Protein AF-R0ESX8-F1 (afdb_monomer_lite)

Sequence (32 aa):
LWFKENCNPYEDEILPAAPAELVTELAWRYVF

Radius of gyration: 11.18 Å; chains: 1; bounding box: 18×17×28 Å

Secondary structure (DSSP, 8-state):
-HHHHH--TTT-SSPPPPPHHHHHHHHHHHT-

Structure (mmCIF, N/CA/C/O backbone):
data_AF-R0ESX8-F1
#
_entry.id   AF-R0ESX8-F1
#
loop_
_atom_site.group_PDB
_atom_site.id
_atom_site.type_symbol
_atom_site.label_atom_id
_atom_site.label_alt_id
_atom_site.label_comp_id
_atom_site.label_asym_id
_atom_site.label_entity_id
_atom_site.label_seq_id
_atom_site.pdbx_PDB_ins_code
_atom_site.Cartn_x
_atom_site.Cartn_y
_atom_site.Cartn_z
_atom_site.occupancy
_atom_site.B_iso_or_equiv
_atom_site.auth_seq_id
_atom_site.auth_comp_id
_atom_site.auth_asym_id
_atom_site.auth_atom_id
_atom_site.pdbx_PDB_model_num
ATOM 1 N N . LEU A 1 1 ? 7.291 -2.729 5.308 1.00 77.19 1 LEU A N 1
ATOM 2 C CA . LEU A 1 1 ? 6.266 -1.765 4.809 1.00 77.19 1 LEU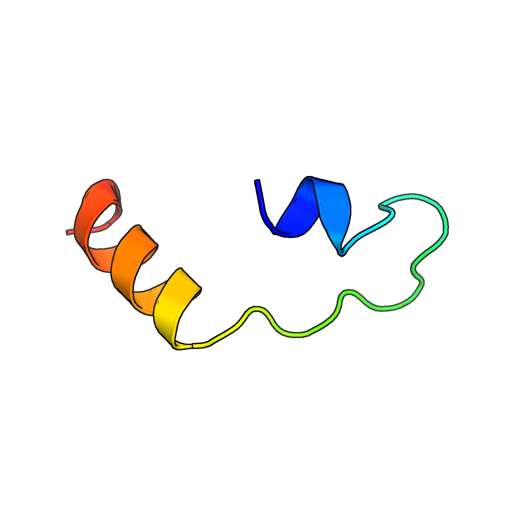 A CA 1
ATOM 3 C C . LEU A 1 1 ? 5.586 -2.473 3.656 1.00 77.19 1 LEU A C 1
ATOM 5 O O . LEU A 1 1 ? 6.267 -2.691 2.668 1.00 77.19 1 LEU A O 1
ATOM 9 N N . TRP A 1 2 ? 4.326 -2.891 3.800 1.00 86.81 2 TRP A N 1
ATOM 10 C CA . TRP A 1 2 ? 3.650 -3.817 2.875 1.00 86.81 2 TRP A CA 1
ATOM 11 C C . TRP A 1 2 ? 3.902 -3.502 1.388 1.00 86.81 2 TRP A C 1
ATOM 13 O O . TRP A 1 2 ? 4.366 -4.366 0.655 1.00 86.81 2 TRP A O 1
ATOM 23 N N . PHE A 1 3 ? 3.761 -2.239 0.976 1.00 86.69 3 PHE A N 1
ATOM 24 C CA . PHE A 1 3 ? 4.020 -1.799 -0.402 1.00 86.69 3 PHE A CA 1
ATOM 25 C C . PHE A 1 3 ? 5.454 -2.039 -0.897 1.00 86.69 3 PHE A C 1
ATOM 27 O O . PHE A 1 3 ? 5.647 -2.343 -2.060 1.00 86.69 3 PHE A O 1
ATOM 34 N N . LYS A 1 4 ? 6.473 -1.944 -0.037 1.00 85.44 4 LYS A N 1
ATOM 35 C CA . LYS A 1 4 ? 7.874 -2.189 -0.424 1.00 85.44 4 LYS A CA 1
ATOM 36 C C . LYS A 1 4 ? 8.151 -3.670 -0.720 1.00 85.44 4 LYS A C 1
ATOM 38 O O . LYS A 1 4 ? 9.076 -3.978 -1.456 1.00 85.44 4 LYS A O 1
ATOM 43 N N . GLU A 1 5 ? 7.396 -4.568 -0.095 1.00 88.44 5 GLU A N 1
ATOM 44 C CA . GLU A 1 5 ? 7.569 -6.022 -0.225 1.00 88.44 5 GLU A CA 1
ATOM 45 C C . GLU A 1 5 ? 6.615 -6.635 -1.255 1.00 88.44 5 GLU A C 1
ATOM 47 O O . GLU A 1 5 ? 6.892 -7.713 -1.766 1.00 88.44 5 GLU A O 1
ATOM 52 N N . ASN A 1 6 ? 5.502 -5.955 -1.551 1.00 87.50 6 ASN A N 1
ATOM 53 C CA . ASN A 1 6 ? 4.421 -6.466 -2.398 1.00 87.50 6 ASN A CA 1
ATOM 54 C C . ASN A 1 6 ? 4.211 -5.646 -3.678 1.00 87.50 6 ASN A C 1
ATOM 56 O O . ASN A 1 6 ? 3.340 -5.996 -4.469 1.00 87.50 6 ASN A O 1
ATOM 60 N N . CYS A 1 7 ? 4.960 -4.557 -3.874 1.00 89.62 7 CYS A N 1
ATOM 61 C CA . CYS A 1 7 ? 4.897 -3.756 -5.091 1.00 89.62 7 CYS A CA 1
ATOM 62 C C . CYS A 1 7 ? 6.304 -3.414 -5.590 1.00 89.62 7 CYS A C 1
ATOM 64 O O . CYS A 1 7 ? 7.131 -2.880 -4.842 1.00 89.62 7 CYS A O 1
ATOM 66 N N . ASN A 1 8 ? 6.553 -3.668 -6.869 1.00 88.00 8 ASN A N 1
ATOM 67 C CA . ASN A 1 8 ? 7.703 -3.178 -7.604 1.00 88.00 8 ASN A CA 1
ATOM 68 C C . ASN A 1 8 ? 7.285 -1.987 -8.490 1.00 88.00 8 ASN A C 1
ATOM 70 O O . ASN A 1 8 ? 6.674 -2.186 -9.536 1.00 88.00 8 ASN A O 1
ATOM 74 N N . PRO A 1 9 ? 7.654 -0.742 -8.140 1.00 82.81 9 PRO A N 1
ATOM 75 C CA . PRO A 1 9 ? 7.215 0.454 -8.863 1.00 82.81 9 PRO A CA 1
ATOM 76 C C . PRO A 1 9 ? 7.722 0.556 -10.311 1.00 82.81 9 PRO A C 1
ATOM 78 O O . PRO A 1 9 ? 7.266 1.435 -11.037 1.00 82.81 9 PRO A O 1
ATOM 81 N N . TYR A 1 10 ? 8.676 -0.287 -10.719 1.00 85.31 10 TYR A N 1
ATOM 82 C CA . TYR A 1 10 ? 9.247 -0.268 -12.069 1.00 85.31 10 TYR A CA 1
ATOM 83 C C . TYR A 1 10 ? 8.812 -1.444 -12.943 1.00 85.31 10 TYR A C 1
ATOM 85 O O . TYR A 1 10 ? 8.899 -1.347 -14.163 1.00 85.31 10 TYR A O 1
ATOM 93 N N . GLU A 1 11 ? 8.375 -2.543 -12.332 1.00 85.44 11 GLU A N 1
ATOM 94 C CA . GLU A 1 11 ? 8.002 -3.772 -13.045 1.00 85.44 11 GLU A CA 1
ATOM 95 C C . GLU A 1 11 ? 6.494 -4.038 -12.988 1.00 85.44 11 GLU A C 1
ATOM 97 O O . GLU A 1 11 ? 5.961 -4.698 -13.878 1.00 85.44 11 GLU A O 1
ATOM 102 N N . ASP A 1 12 ? 5.790 -3.493 -11.992 1.00 87.56 12 ASP A N 1
ATOM 103 C CA . ASP A 1 12 ? 4.350 -3.682 -11.862 1.00 87.56 12 ASP A CA 1
ATOM 104 C C . ASP A 1 12 ? 3.595 -2.710 -12.779 1.00 87.56 12 ASP A C 1
ATOM 106 O O . ASP A 1 12 ? 3.499 -1.512 -12.507 1.00 87.56 12 ASP A O 1
ATOM 110 N N . GLU A 1 13 ? 2.991 -3.236 -13.849 1.00 88.31 13 GLU A N 1
ATOM 111 C CA . GLU A 1 13 ? 2.074 -2.466 -14.707 1.00 88.31 13 GLU A CA 1
ATOM 112 C C . GLU A 1 13 ? 0.798 -2.045 -13.961 1.00 88.31 13 GLU A C 1
ATOM 114 O O . GLU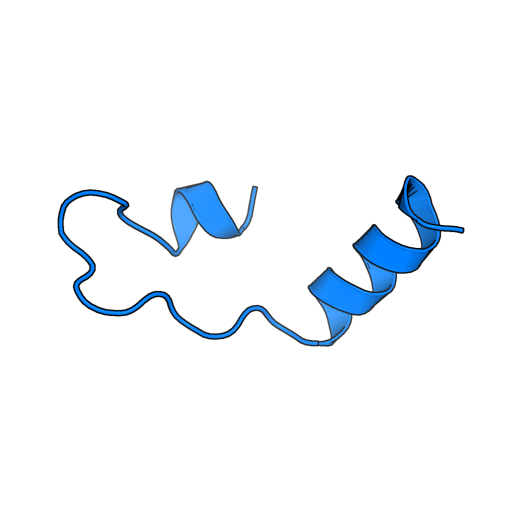 A 1 13 ? 0.200 -1.010 -14.261 1.00 88.31 13 GLU A O 1
ATOM 119 N N . ILE A 1 14 ? 0.369 -2.850 -12.982 1.00 87.75 14 ILE A N 1
ATOM 120 C CA . ILE A 1 14 ? -0.810 -2.598 -12.154 1.00 87.75 14 ILE A CA 1
ATOM 121 C C . ILE A 1 14 ? -0.457 -2.898 -10.702 1.00 87.75 14 ILE A C 1
ATOM 123 O O . ILE A 1 14 ? -0.064 -4.012 -10.361 1.00 87.75 14 ILE A O 1
ATOM 127 N N . LEU A 1 15 ? -0.659 -1.909 -9.834 1.00 84.88 15 LEU A N 1
ATOM 128 C CA . LEU A 1 15 ? -0.461 -2.080 -8.402 1.00 84.88 15 LEU A CA 1
ATOM 129 C C . LEU A 1 15 ? -1.585 -2.940 -7.801 1.00 84.88 15 LEU A C 1
ATOM 131 O O . LEU A 1 15 ? -2.765 -2.662 -8.047 1.00 84.88 15 LEU A O 1
ATOM 135 N N . PRO A 1 16 ? -1.256 -3.954 -6.984 1.00 87.69 16 PRO A N 1
ATOM 136 C CA . PRO A 1 16 ? -2.257 -4.761 -6.305 1.00 87.69 16 PRO A CA 1
ATOM 137 C C . PRO A 1 16 ? -3.051 -3.927 -5.293 1.00 87.69 16 PRO A C 1
ATOM 139 O O . PRO A 1 16 ? -2.540 -2.993 -4.670 1.00 87.69 16 PRO A O 1
ATOM 142 N N . ALA A 1 17 ? -4.316 -4.301 -5.092 1.00 89.12 17 ALA A N 1
ATOM 143 C CA . ALA A 1 17 ? -5.137 -3.694 -4.056 1.00 89.12 17 ALA A CA 1
ATOM 144 C C . ALA A 1 17 ? -4.554 -4.007 -2.670 1.00 89.12 17 ALA A C 1
ATOM 146 O O . ALA A 1 17 ? -4.307 -5.167 -2.331 1.00 89.12 17 ALA A O 1
ATOM 147 N N . ALA A 1 18 ? -4.352 -2.965 -1.864 1.00 90.81 18 ALA A N 1
ATOM 148 C CA . ALA A 1 18 ? -3.894 -3.128 -0.493 1.00 90.81 18 ALA A CA 1
ATOM 149 C C . ALA A 1 18 ? -4.968 -3.822 0.373 1.00 90.81 18 ALA A C 1
ATOM 151 O O . ALA A 1 18 ? -6.165 -3.604 0.157 1.00 90.81 18 ALA A O 1
ATOM 152 N N . PRO A 1 19 ? -4.575 -4.619 1.384 1.00 93.00 19 PRO A N 1
ATOM 153 C CA . PRO A 1 19 ? -5.515 -5.269 2.289 1.00 93.00 19 PRO A CA 1
ATOM 154 C C . PRO A 1 19 ? -6.366 -4.245 3.047 1.00 93.00 19 PRO A C 1
ATOM 156 O O .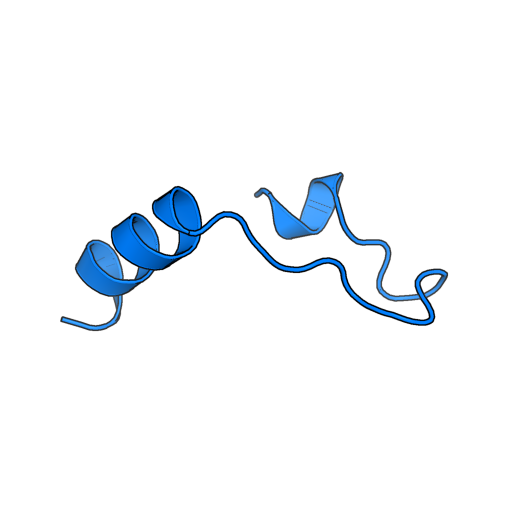 PRO A 1 19 ? -5.844 -3.251 3.556 1.00 93.00 19 PRO A O 1
ATOM 159 N N . ALA A 1 20 ? -7.666 -4.517 3.183 1.00 93.31 20 ALA A N 1
ATOM 160 C CA . ALA A 1 20 ? -8.603 -3.609 3.851 1.00 93.31 20 ALA A CA 1
ATOM 161 C C . ALA A 1 20 ? -8.222 -3.319 5.316 1.00 93.31 20 ALA A C 1
ATOM 163 O O . ALA A 1 20 ? -8.367 -2.190 5.785 1.00 93.31 20 ALA A O 1
ATOM 164 N N . GLU A 1 21 ? -7.685 -4.314 6.024 1.00 93.19 21 GLU A N 1
ATOM 165 C CA . GLU A 1 21 ? -7.219 -4.177 7.410 1.00 93.19 21 GLU A CA 1
ATOM 166 C C . GLU A 1 21 ? -6.058 -3.180 7.517 1.00 93.19 21 GLU A C 1
ATOM 168 O O . GLU A 1 21 ? -6.098 -2.269 8.341 1.00 93.19 21 GLU A O 1
ATOM 173 N N . LEU A 1 22 ? -5.073 -3.282 6.616 1.00 91.81 22 LEU A N 1
ATOM 174 C CA . LEU A 1 22 ? -3.929 -2.370 6.561 1.00 91.81 22 LEU A CA 1
ATOM 175 C C . LEU A 1 22 ? -4.376 -0.929 6.279 1.00 91.81 22 LEU A C 1
ATOM 177 O O . LEU A 1 22 ? -3.913 0.005 6.932 1.00 91.81 22 LEU A O 1
ATOM 181 N N . VAL A 1 23 ? -5.285 -0.747 5.316 1.00 90.81 23 VAL A N 1
ATOM 182 C CA . VAL A 1 23 ? -5.846 0.571 4.981 1.00 90.81 23 VAL A CA 1
ATOM 183 C C . VAL A 1 23 ? -6.579 1.165 6.184 1.00 90.81 23 VAL A C 1
ATOM 185 O O . VAL A 1 23 ? -6.389 2.339 6.496 1.00 90.81 23 VAL A O 1
ATOM 188 N N . THR A 1 24 ? -7.367 0.351 6.891 1.00 94.00 24 THR A N 1
ATOM 189 C CA . THR A 1 24 ? -8.121 0.782 8.075 1.00 94.00 24 THR A CA 1
ATOM 190 C C . THR A 1 24 ? -7.187 1.199 9.207 1.00 94.00 24 THR A C 1
ATOM 192 O O . THR A 1 24 ? -7.347 2.291 9.751 1.00 94.00 24 THR A O 1
ATOM 195 N N . GLU A 1 25 ? -6.174 0.389 9.532 1.00 94.06 25 GLU A N 1
ATOM 196 C CA . GLU A 1 25 ? -5.215 0.730 10.588 1.00 94.06 25 GLU A CA 1
ATOM 197 C C . GLU A 1 25 ? -4.450 2.023 10.290 1.00 94.06 25 GLU A C 1
ATOM 199 O 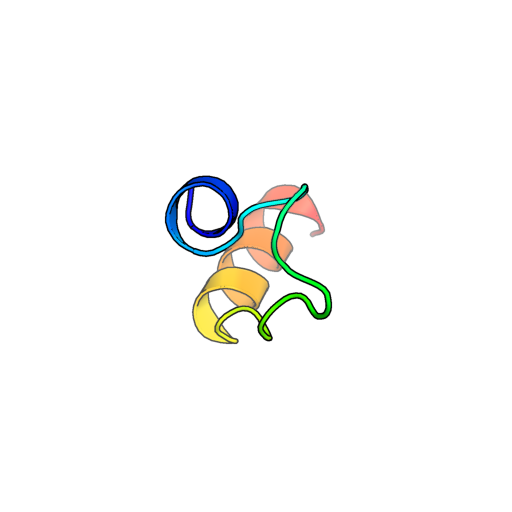O . GLU A 1 25 ? -4.281 2.865 11.174 1.00 94.06 25 GLU A O 1
ATOM 204 N N . LEU A 1 26 ? -3.983 2.198 9.051 1.00 92.38 26 LEU A N 1
ATOM 205 C CA . LEU A 1 26 ? -3.241 3.397 8.666 1.00 92.38 26 LEU A CA 1
ATOM 206 C C . LEU A 1 26 ? -4.139 4.637 8.654 1.00 92.38 26 LEU A C 1
ATOM 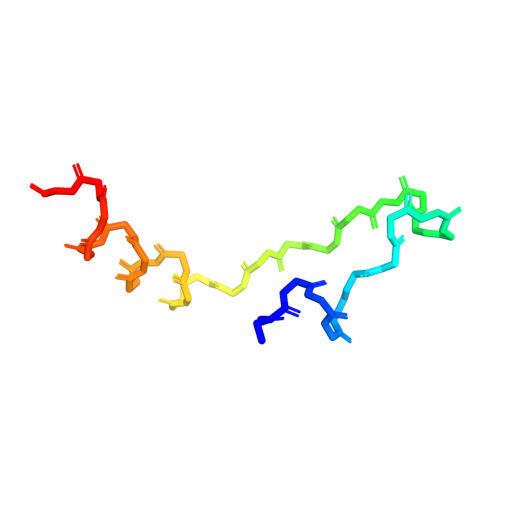208 O O . LEU A 1 26 ? -3.712 5.689 9.128 1.00 92.38 26 LEU A O 1
ATOM 212 N N . ALA A 1 27 ? -5.382 4.520 8.181 1.00 94.06 27 ALA A N 1
ATOM 213 C CA . ALA A 1 27 ? -6.344 5.618 8.224 1.00 94.06 27 ALA A CA 1
ATOM 214 C C . ALA A 1 27 ? -6.614 6.070 9.668 1.00 94.06 27 ALA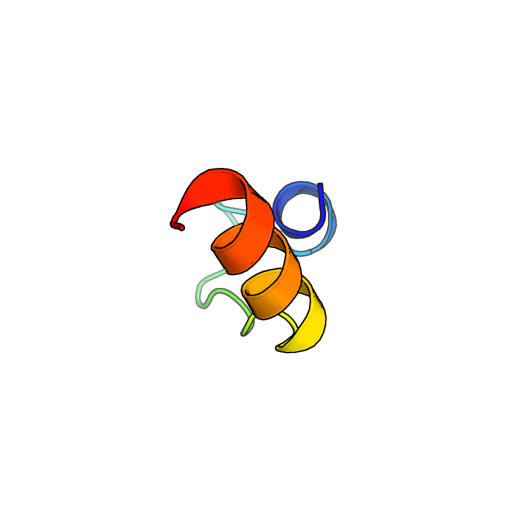 A C 1
ATOM 216 O O . ALA A 1 27 ? -6.599 7.264 9.957 1.00 94.06 27 ALA A O 1
ATOM 217 N N . TRP A 1 28 ? -6.774 5.125 10.595 1.00 93.44 28 TRP A N 1
ATOM 218 C CA . TRP A 1 28 ? -6.976 5.433 12.012 1.00 93.44 28 TRP A CA 1
ATOM 219 C C . TRP A 1 28 ? -5.778 6.114 12.672 1.00 93.44 28 TRP A C 1
ATOM 221 O O . TRP A 1 28 ? -5.965 6.928 13.566 1.00 93.44 28 TRP A O 1
ATOM 231 N N . ARG A 1 29 ? -4.550 5.761 12.278 1.00 93.44 29 ARG A N 1
ATOM 232 C CA . ARG A 1 29 ? -3.334 6.300 12.911 1.00 93.44 29 ARG A CA 1
ATOM 233 C C . ARG A 1 29 ? -2.860 7.626 12.326 1.00 93.44 29 ARG A C 1
ATOM 235 O O . ARG A 1 29 ? -2.121 8.333 13.003 1.00 93.44 29 ARG A O 1
ATOM 242 N N . TYR A 1 30 ? -3.190 7.906 11.066 1.00 91.62 30 TYR A N 1
ATOM 243 C CA . TYR A 1 30 ? -2.562 8.995 10.310 1.00 91.62 30 TYR A CA 1
ATOM 244 C C . TYR A 1 30 ? -3.541 9.932 9.597 1.00 91.62 30 TYR A C 1
ATOM 246 O O . TYR A 1 30 ? -3.100 10.968 9.102 1.00 91.62 30 TYR A O 1
ATOM 254 N N . VAL A 1 31 ? -4.826 9.581 9.491 1.00 90.06 31 VAL A N 1
ATOM 255 C CA . VAL A 1 31 ? -5.838 10.408 8.805 1.00 90.06 31 VAL A CA 1
ATOM 256 C C . VAL A 1 31 ? -6.840 11.017 9.787 1.00 90.06 31 VAL A C 1
ATOM 258 O O . VAL A 1 31 ? -7.219 12.172 9.599 1.00 90.06 31 VAL A O 1
ATOM 261 N N . PHE A 1 32 ? -7.262 10.257 10.802 1.00 76.06 32 PHE A N 1
ATOM 262 C CA . PHE A 1 32 ? -8.040 10.758 11.943 1.00 76.06 32 PHE A CA 1
ATOM 263 C C . PHE A 1 32 ? -7.139 11.404 12.997 1.00 76.06 32 PHE A C 1
ATOM 265 O O . PHE A 1 32 ? -7.586 12.415 13.584 1.00 76.06 32 PHE A O 1
#

Foldseek 3Di:
DCCVVQPDPVPDPDRDDDDPVVVVVCCVVPVD

pLDDT: mean 88.77, std 4.41, range [76.06, 94.06]

Organism: NCBI:txid81985